Protein AF-A0A819NVS3-F1 (afdb_monomer_lite)

Organism: NCBI:txid392030

pLDDT: mean 86.51, std 8.46, range [45.94, 95.44]

Foldseek 3Di:
DVVVVVLLVVLLVLLVDLQSLLVNLVSLCVQAVDDCPFPSVLVSLLSVLCHPVLLVVFDPLSNVLVSQLSNQLSVVSSVCSVPDNYDDRVVVRVVNVVSSVVSLVVSPCNVVSCVRCVVSVVVSVVCSVVPDDD

Radius of gyration: 15.31 Å; chains: 1; bounding box: 34×34×46 Å

Secondary structure (DSSP, 8-state):
-HHHHHHHHHHHHHTTSGGGHHHHHHHHHHHH---TTSHHHHHHHHHHTS-HHHHTTS-HHHHHHHHHHHHHHHHHHHHHHHH-SS--HHHHHHHHHHHHHHHHHT-TTHHHHHHHTHHHHHHHHHHHHHTS--

Sequence (134 aa):
MAQKRQEINECLQKSKDINKGCDFIKCFHERYKCNDESVTAWAHALCQSFPKEIILQFTPPGQQMMINIQNCTQNFLARTYRQRKKLNCAGFETEYFSNVAKCYAYEQTFCQVFKDNRQIFMQQATAVMLARPR

Structure (mmCIF, N/CA/C/O backbone):
data_AF-A0A819NVS3-F1
#
_entry.id   AF-A0A819NVS3-F1
#
loop_
_atom_site.group_PDB
_atom_site.id
_atom_site.type_symbol
_atom_site.label_atom_id
_atom_site.label_alt_id
_atom_site.label_comp_id
_atom_site.label_asym_id
_atom_site.label_entity_id
_atom_site.label_seq_id
_atom_site.pdbx_PDB_ins_code
_atom_site.Cartn_x
_atom_site.Cartn_y
_atom_site.Cartn_z
_atom_site.occupancy
_atom_site.B_iso_or_equiv
_atom_site.auth_seq_id
_atom_site.auth_comp_id
_atom_site.auth_asym_id
_atom_site.auth_atom_id
_atom_site.pdbx_PDB_model_num
ATOM 1 N N . MET A 1 1 ? -9.198 10.754 27.924 1.00 61.62 1 MET A N 1
ATOM 2 C CA . MET A 1 1 ? -9.423 11.354 26.580 1.00 61.62 1 MET A CA 1
ATOM 3 C C . MET A 1 1 ? -8.148 11.898 25.929 1.00 61.62 1 MET A C 1
ATOM 5 O O . MET A 1 1 ? -8.042 11.786 24.713 1.00 61.62 1 MET A O 1
ATOM 9 N N . ALA A 1 2 ? -7.189 12.447 26.688 1.00 65.25 2 ALA A N 1
ATOM 10 C CA . ALA A 1 2 ? -5.918 12.951 26.148 1.00 65.25 2 ALA A CA 1
ATOM 11 C C . ALA A 1 2 ? -5.046 11.852 25.499 1.00 65.25 2 ALA A C 1
ATOM 13 O O . ALA A 1 2 ? -4.641 12.006 24.353 1.00 65.25 2 ALA A O 1
ATOM 14 N N . GLN A 1 3 ? -4.885 10.703 26.163 1.00 69.88 3 GLN A N 1
ATOM 15 C CA . GLN A 1 3 ? -4.071 9.572 25.686 1.00 69.88 3 GLN A CA 1
ATOM 16 C C . GLN A 1 3 ? -4.518 9.029 24.315 1.00 69.88 3 GLN A C 1
ATOM 18 O O . GLN A 1 3 ? -3.727 8.941 23.386 1.00 69.88 3 GLN A O 1
ATOM 23 N N . LYS A 1 4 ? -5.826 8.821 24.119 1.00 74.81 4 LYS A N 1
ATOM 24 C CA . LYS A 1 4 ? -6.384 8.366 22.832 1.00 74.81 4 LYS A CA 1
ATOM 25 C C . LYS A 1 4 ? -6.214 9.383 21.692 1.00 74.81 4 LYS A C 1
ATOM 27 O O . LYS A 1 4 ? -6.142 9.005 20.528 1.00 74.81 4 LYS A O 1
ATOM 32 N N . ARG A 1 5 ? -6.181 10.689 21.996 1.00 76.31 5 ARG A N 1
ATOM 33 C CA . ARG A 1 5 ? -5.873 11.731 20.995 1.00 76.31 5 ARG A CA 1
ATOM 34 C C . ARG A 1 5 ? -4.389 11.732 20.637 1.00 76.31 5 ARG A C 1
ATOM 36 O O . ARG A 1 5 ? -4.059 11.934 19.473 1.00 76.31 5 ARG A O 1
ATOM 43 N N . GLN A 1 6 ? -3.527 11.493 21.618 1.00 80.38 6 GLN A N 1
ATOM 44 C CA . GLN A 1 6 ? -2.089 11.388 21.418 1.00 80.38 6 GLN A CA 1
ATOM 45 C C . GLN A 1 6 ? -1.733 10.188 20.527 1.00 80.38 6 GLN A C 1
ATOM 47 O O . GLN A 1 6 ? -1.086 10.385 19.506 1.00 80.38 6 GLN A O 1
ATOM 52 N N . GLU A 1 7 ? -2.287 9.003 20.800 1.00 81.56 7 GLU A N 1
ATOM 53 C CA . GLU A 1 7 ? -2.120 7.799 19.962 1.00 81.56 7 GLU A CA 1
ATOM 54 C C . GLU A 1 7 ? -2.584 8.023 18.508 1.00 81.56 7 GLU A C 1
ATOM 56 O O . GLU A 1 7 ? -1.920 7.634 17.545 1.00 81.56 7 GLU A O 1
ATOM 61 N N . ILE A 1 8 ? -3.724 8.704 18.317 1.00 84.00 8 ILE A N 1
ATOM 62 C CA . ILE A 1 8 ? -4.225 9.057 16.978 1.00 84.00 8 ILE A CA 1
ATOM 63 C C . ILE A 1 8 ? -3.239 9.972 16.249 1.00 84.00 8 ILE A C 1
ATOM 65 O O . ILE A 1 8 ? -2.975 9.762 15.063 1.00 84.00 8 ILE A O 1
ATOM 69 N N . ASN A 1 9 ? -2.706 10.979 16.939 1.00 87.69 9 ASN A N 1
ATOM 70 C CA . ASN A 1 9 ? -1.754 11.914 16.356 1.00 87.69 9 ASN A CA 1
ATOM 71 C C . ASN A 1 9 ? -0.435 11.223 16.007 1.00 87.69 9 ASN A C 1
ATOM 73 O O . ASN A 1 9 ? 0.067 11.437 14.909 1.00 87.69 9 ASN A O 1
ATOM 77 N N . GLU A 1 10 ? 0.087 10.364 16.880 1.00 90.31 10 GLU A N 1
ATOM 78 C CA . GLU A 1 10 ? 1.306 9.585 16.635 1.00 90.31 10 GLU A CA 1
ATOM 79 C C . GLU A 1 10 ? 1.169 8.702 15.391 1.00 90.31 10 GLU A C 1
ATOM 81 O O . GLU A 1 10 ? 2.012 8.758 14.494 1.00 90.31 10 GLU A O 1
ATOM 86 N N . CYS A 1 11 ? 0.063 7.964 15.262 1.00 91.56 11 CYS A N 1
ATOM 87 C CA . CYS A 1 11 ? -0.203 7.174 14.061 1.00 91.56 11 CYS A CA 1
ATOM 88 C C . CYS A 1 11 ? -0.331 8.050 12.802 1.00 91.56 11 CYS A C 1
ATOM 90 O O . CYS A 1 11 ? 0.202 7.704 11.753 1.00 91.56 11 CYS A O 1
ATOM 92 N N . LEU A 1 12 ? -0.970 9.220 12.887 1.00 91.50 12 LEU A N 1
ATOM 93 C CA . LEU A 1 12 ? -1.062 10.147 11.753 1.00 91.50 12 LEU A CA 1
ATOM 94 C C . LEU A 1 12 ? 0.263 10.818 11.382 1.00 91.50 12 LEU A C 1
ATOM 96 O O . LEU A 1 12 ? 0.396 11.270 10.248 1.00 91.50 12 LEU A O 1
ATOM 100 N N . GLN A 1 13 ? 1.232 10.915 12.295 1.00 91.44 13 GLN A N 1
ATOM 101 C CA . GLN A 1 13 ? 2.577 11.358 11.920 1.00 91.44 13 GLN A CA 1
ATOM 102 C C . GLN A 1 13 ? 3.297 10.287 11.103 1.00 91.44 13 GLN A C 1
ATOM 104 O O . GLN A 1 13 ? 3.966 10.629 10.133 1.00 91.44 13 GLN A O 1
ATOM 109 N N . LYS A 1 14 ? 3.104 8.999 11.425 1.00 91.25 14 LYS A N 1
ATOM 110 C CA . LYS A 1 14 ? 3.662 7.890 10.631 1.00 91.25 14 LYS A CA 1
ATOM 111 C C . LYS A 1 14 ? 3.171 7.922 9.182 1.00 91.25 14 LYS A C 1
ATOM 113 O O . LYS A 1 14 ? 3.948 7.652 8.283 1.00 91.25 14 LYS A O 1
ATOM 118 N N . SER A 1 15 ? 1.928 8.351 8.939 1.00 88.88 15 SER A N 1
ATOM 119 C CA . SER A 1 15 ? 1.379 8.466 7.579 1.00 88.88 15 SER A CA 1
ATOM 120 C C . SER A 1 15 ? 2.015 9.571 6.721 1.00 88.88 15 SER A C 1
ATOM 122 O O . SER A 1 15 ? 1.611 9.734 5.575 1.00 88.88 15 SER A O 1
ATOM 124 N N . LYS A 1 16 ? 2.894 10.412 7.283 1.00 86.62 16 LYS A N 1
ATOM 125 C CA . LYS A 1 16 ? 3.591 11.485 6.552 1.00 86.62 16 LYS A CA 1
ATOM 126 C C . LYS A 1 16 ? 4.995 11.085 6.106 1.00 86.62 16 LYS A C 1
ATOM 128 O O . LYS A 1 16 ? 5.585 11.786 5.293 1.00 86.62 16 LYS A O 1
ATOM 133 N N . ASP A 1 17 ? 5.532 10.007 6.668 1.00 85.12 17 ASP A N 1
ATOM 134 C CA . ASP A 1 17 ? 6.841 9.465 6.326 1.00 85.12 17 ASP A CA 1
ATOM 135 C C . ASP A 1 17 ? 6.622 8.176 5.541 1.00 85.12 17 ASP A C 1
ATOM 137 O O . ASP A 1 17 ? 6.115 7.193 6.082 1.00 85.12 17 ASP A O 1
ATOM 141 N N . ILE A 1 18 ? 7.008 8.177 4.265 1.00 75.88 18 ILE A N 1
ATOM 142 C CA . ILE A 1 18 ? 6.811 7.025 3.382 1.00 75.88 18 ILE A CA 1
ATOM 143 C C . ILE A 1 18 ? 7.482 5.759 3.935 1.00 75.88 18 ILE A C 1
ATOM 145 O O . ILE A 1 18 ? 6.932 4.668 3.796 1.00 75.88 18 ILE A O 1
ATOM 149 N N . ASN A 1 19 ? 8.599 5.904 4.662 1.00 80.31 19 ASN A N 1
ATOM 150 C CA . ASN A 1 19 ? 9.313 4.784 5.282 1.00 80.31 19 ASN A CA 1
ATOM 151 C C . ASN A 1 19 ? 8.559 4.203 6.489 1.00 80.31 19 ASN A C 1
ATOM 153 O O . ASN A 1 19 ? 8.801 3.065 6.876 1.00 80.31 19 ASN A O 1
ATOM 157 N N . LYS A 1 20 ? 7.627 4.966 7.072 1.00 85.25 20 LYS A N 1
ATOM 158 C CA . LYS A 1 20 ? 6.733 4.539 8.164 1.00 85.25 20 LYS A CA 1
ATOM 159 C C . LYS A 1 20 ? 5.325 4.222 7.668 1.00 85.25 20 LYS A C 1
ATOM 161 O O . LYS A 1 20 ? 4.403 4.037 8.465 1.00 85.25 20 LYS A O 1
ATOM 166 N N . GLY A 1 21 ? 5.157 4.118 6.351 1.00 85.50 21 GLY A N 1
ATOM 167 C CA . GLY A 1 21 ? 3.905 3.767 5.702 1.00 85.50 21 GLY A CA 1
ATOM 168 C C . GLY A 1 21 ? 3.281 2.490 6.246 1.00 85.50 21 GLY A C 1
ATOM 169 O O . GLY A 1 21 ? 2.104 2.480 6.608 1.00 85.50 21 GLY A O 1
ATOM 170 N N . CYS A 1 22 ? 4.078 1.426 6.368 1.00 88.00 22 CYS A N 1
ATOM 171 C CA . CYS A 1 22 ? 3.591 0.150 6.886 1.00 88.00 22 CYS A CA 1
ATOM 172 C C . CYS A 1 22 ? 3.217 0.245 8.371 1.00 88.00 22 CYS A C 1
ATOM 174 O O . CYS A 1 22 ? 2.169 -0.267 8.761 1.00 88.00 22 CYS A O 1
ATOM 176 N N . ASP A 1 23 ? 3.978 0.993 9.181 1.00 91.44 23 ASP A N 1
ATOM 177 C CA . ASP A 1 23 ? 3.631 1.240 10.587 1.00 91.44 23 ASP A CA 1
ATOM 178 C C . ASP A 1 23 ? 2.309 2.005 10.729 1.00 91.44 23 ASP A C 1
ATOM 180 O O . ASP A 1 23 ? 1.550 1.788 11.677 1.00 91.44 23 ASP A O 1
ATOM 184 N N . PHE A 1 24 ? 2.014 2.915 9.797 1.00 93.25 24 PHE A N 1
ATOM 185 C CA . PHE A 1 24 ? 0.721 3.587 9.761 1.00 93.25 24 PHE A CA 1
ATOM 186 C C . PHE A 1 24 ? -0.414 2.626 9.382 1.00 93.25 24 PHE A C 1
ATOM 188 O O . PHE A 1 24 ? -1.476 2.667 10.005 1.00 93.25 24 PHE A O 1
ATOM 195 N N . ILE A 1 25 ? -0.210 1.738 8.407 1.00 90.50 25 ILE A N 1
ATOM 196 C CA . ILE A 1 25 ? -1.217 0.728 8.045 1.00 90.50 25 ILE A CA 1
ATOM 197 C C . ILE A 1 25 ? -1.461 -0.229 9.221 1.00 90.50 25 ILE A C 1
ATOM 199 O O . ILE A 1 25 ? -2.612 -0.557 9.506 1.00 90.50 25 ILE A O 1
ATOM 203 N N . LYS A 1 26 ? -0.414 -0.588 9.975 1.00 90.69 26 LYS A N 1
ATOM 204 C CA . LYS A 1 26 ? -0.540 -1.340 11.230 1.00 90.69 26 LYS A CA 1
ATOM 205 C C . LYS A 1 26 ? -1.409 -0.600 12.249 1.00 90.69 2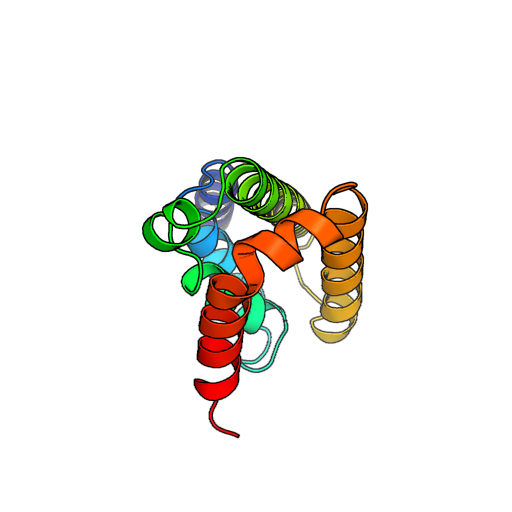6 LYS A C 1
ATOM 207 O O . LYS A 1 26 ? -2.400 -1.157 12.709 1.00 90.69 26 LYS A O 1
ATOM 212 N N . CYS A 1 27 ? -1.122 0.677 12.518 1.00 92.62 27 CYS A N 1
ATOM 213 C CA . CYS A 1 27 ? -1.973 1.535 13.354 1.00 92.62 27 CYS A CA 1
ATOM 214 C C . CYS A 1 27 ? -3.440 1.558 12.879 1.00 92.62 27 CYS A C 1
ATOM 216 O O . CYS A 1 27 ? -4.374 1.537 13.684 1.00 92.62 27 CYS A O 1
ATOM 218 N N . PHE A 1 28 ? -3.657 1.648 11.562 1.00 92.25 28 PHE A N 1
ATOM 219 C CA . PHE A 1 28 ? -4.990 1.661 10.963 1.00 92.25 28 PHE A CA 1
ATOM 220 C C . PHE A 1 28 ? -5.732 0.353 11.261 1.00 92.25 28 PHE A C 1
ATOM 222 O O . PHE A 1 28 ? -6.867 0.387 11.743 1.00 92.25 28 PHE A O 1
ATOM 229 N N . HIS A 1 29 ? -5.077 -0.784 11.028 1.00 89.44 29 HIS A N 1
ATOM 230 C CA . HIS A 1 29 ? -5.614 -2.106 11.324 1.00 89.44 29 HIS A CA 1
ATOM 231 C C . HIS A 1 29 ? -5.901 -2.282 12.824 1.00 89.44 29 HI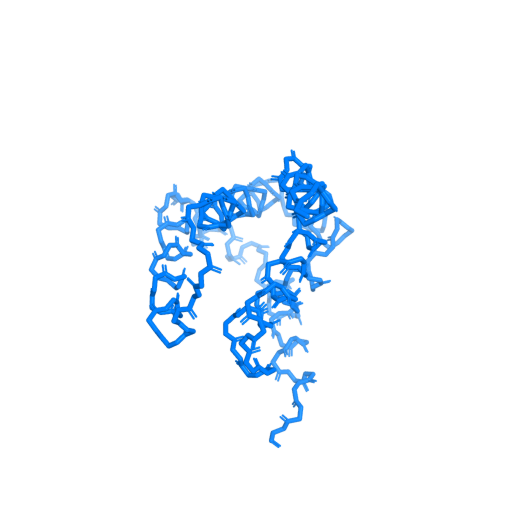S A C 1
ATOM 233 O O . HIS A 1 29 ? -7.019 -2.632 13.189 1.00 89.44 29 HIS A O 1
ATOM 239 N N . GLU A 1 30 ? -4.963 -1.932 13.707 1.00 89.56 30 GLU A N 1
ATOM 240 C CA . GLU A 1 30 ? -5.111 -2.063 15.166 1.00 89.56 30 GLU A CA 1
ATOM 241 C C . GLU A 1 30 ? -6.253 -1.217 15.743 1.00 89.56 30 GLU A C 1
ATOM 243 O O . GLU A 1 30 ? -6.917 -1.627 16.699 1.00 89.56 30 GLU A O 1
ATOM 248 N N . ARG A 1 31 ? -6.514 -0.036 15.167 1.00 90.00 31 ARG A N 1
ATOM 249 C CA . ARG A 1 31 ? -7.608 0.836 15.615 1.00 90.00 31 ARG A CA 1
ATOM 250 C C . ARG A 1 31 ? -8.981 0.286 15.249 1.00 90.00 31 ARG A C 1
ATOM 252 O O . ARG A 1 31 ? -9.914 0.422 16.043 1.00 90.00 31 ARG A O 1
ATOM 259 N N . TYR A 1 32 ? -9.130 -0.238 14.036 1.00 89.31 32 TYR A N 1
ATOM 260 C CA . TYR A 1 32 ? -10.430 -0.664 13.515 1.00 89.31 32 TYR A CA 1
ATOM 261 C C . TYR A 1 32 ? -10.693 -2.162 13.689 1.00 89.31 32 TYR A C 1
ATOM 263 O O . TYR A 1 32 ? -11.858 -2.550 13.658 1.00 89.31 32 TYR A O 1
ATOM 271 N N . LYS A 1 33 ? -9.646 -2.964 13.934 1.00 82.56 33 LYS A N 1
ATOM 272 C CA . LYS A 1 33 ? -9.677 -4.407 14.227 1.00 82.56 33 LYS A CA 1
ATOM 273 C C . LYS A 1 33 ? -10.629 -5.186 13.324 1.00 82.56 33 LYS A C 1
ATOM 275 O O . LYS A 1 33 ? -11.436 -5.985 13.793 1.00 82.56 33 LYS A O 1
ATOM 280 N N . CYS A 1 34 ? -10.559 -4.925 12.023 1.00 78.12 34 CYS A N 1
ATOM 281 C CA . CYS A 1 34 ? -11.158 -5.840 11.062 1.00 78.12 34 CYS A CA 1
ATOM 282 C C . CYS A 1 34 ? -10.458 -7.205 11.202 1.00 78.12 34 CYS A C 1
ATOM 284 O O . CYS A 1 34 ? -9.289 -7.231 11.575 1.00 78.12 34 CYS A O 1
ATOM 286 N N . ASN A 1 35 ? -11.157 -8.318 10.960 1.00 77.88 35 ASN A N 1
ATOM 287 C CA . ASN A 1 35 ? -10.582 -9.666 11.093 1.00 77.88 35 ASN A CA 1
ATOM 288 C C . ASN A 1 35 ? -9.269 -9.833 10.292 1.00 77.88 35 ASN A C 1
ATOM 290 O O . ASN A 1 35 ? -8.967 -9.039 9.395 1.00 77.88 35 ASN A O 1
ATOM 294 N N . ASP A 1 36 ? -8.497 -10.877 10.590 1.00 71.88 36 ASP A N 1
ATOM 295 C CA . ASP A 1 36 ? -7.181 -11.122 9.965 1.00 71.88 36 ASP A CA 1
ATOM 296 C C . ASP A 1 36 ? -7.265 -11.370 8.444 1.00 71.88 36 ASP A C 1
ATOM 298 O O . ASP A 1 36 ? -6.291 -11.221 7.698 1.00 71.88 36 ASP A O 1
ATOM 302 N N . GLU A 1 37 ? -8.463 -11.681 7.954 1.00 74.12 37 GLU A N 1
ATOM 303 C CA . GLU A 1 37 ? -8.756 -11.830 6.532 1.00 74.12 37 GLU A CA 1
ATOM 304 C C . GLU A 1 37 ? -9.023 -10.499 5.825 1.00 74.12 37 GLU A C 1
ATOM 306 O O . GLU A 1 37 ? -8.880 -10.425 4.604 1.00 74.12 37 GLU A O 1
ATOM 311 N N . SER A 1 38 ? -9.331 -9.440 6.576 1.00 81.06 38 SER A N 1
ATOM 312 C CA . SER A 1 38 ? -9.746 -8.148 6.041 1.00 81.06 38 SER A CA 1
ATOM 313 C C . SER A 1 38 ? -8.704 -7.475 5.155 1.00 81.06 38 SER A C 1
ATOM 315 O O . SER A 1 38 ? -7.488 -7.631 5.315 1.00 81.06 38 SER A O 1
ATOM 317 N N . VAL A 1 39 ? -9.197 -6.575 4.303 1.00 83.62 39 VAL A N 1
ATOM 318 C CA . VAL A 1 39 ? -8.366 -5.708 3.461 1.00 83.62 39 VAL A CA 1
ATOM 319 C C . VAL A 1 39 ? -7.307 -4.928 4.250 1.00 83.62 39 VAL A C 1
ATOM 321 O O . VAL A 1 39 ? -6.240 -4.630 3.727 1.00 83.62 39 VAL A O 1
ATOM 324 N N . THR A 1 40 ? -7.570 -4.598 5.520 1.00 83.12 40 THR A N 1
ATOM 325 C CA . THR A 1 40 ? -6.620 -3.848 6.356 1.00 83.12 40 THR A CA 1
ATOM 326 C C . THR A 1 40 ? -5.424 -4.695 6.783 1.00 83.12 40 THR A C 1
ATOM 328 O O . THR A 1 40 ? -4.303 -4.189 6.792 1.00 83.12 40 THR A O 1
ATOM 331 N N . ALA A 1 41 ? -5.646 -5.981 7.074 1.00 81.88 41 ALA A N 1
ATOM 332 C CA . ALA A 1 41 ? -4.575 -6.931 7.352 1.00 81.88 41 ALA A CA 1
ATOM 333 C C . ALA A 1 41 ? -3.782 -7.229 6.070 1.00 81.88 41 ALA A C 1
ATOM 335 O O . ALA A 1 41 ? -2.550 -7.212 6.076 1.00 81.88 41 ALA A O 1
ATOM 336 N N . TRP A 1 42 ? -4.487 -7.399 4.945 1.00 83.00 42 TRP A N 1
ATOM 337 C CA . TRP A 1 42 ? -3.867 -7.607 3.636 1.00 83.00 42 TRP A CA 1
ATOM 338 C C . TRP A 1 42 ? -2.990 -6.426 3.205 1.00 83.00 42 TRP A C 1
ATOM 340 O O . TRP A 1 42 ? -1.848 -6.621 2.797 1.00 83.00 42 TRP A O 1
ATOM 350 N N . ALA A 1 43 ? -3.479 -5.195 3.366 1.00 84.94 43 ALA A N 1
ATOM 351 C CA . ALA A 1 43 ? -2.726 -3.985 3.051 1.00 84.94 43 ALA A CA 1
ATOM 352 C C . ALA A 1 43 ? -1.423 -3.883 3.860 1.00 84.94 43 ALA A C 1
ATOM 354 O O . ALA A 1 43 ? -0.411 -3.424 3.332 1.00 84.94 43 ALA A O 1
ATOM 355 N N . HIS A 1 44 ? -1.433 -4.311 5.128 1.00 86.69 44 HIS A N 1
ATOM 356 C CA . HIS A 1 44 ? -0.228 -4.324 5.956 1.00 86.69 44 HIS A CA 1
ATOM 357 C C . HIS A 1 44 ? 0.780 -5.362 5.450 1.00 86.69 44 HIS A C 1
ATOM 359 O O . HIS A 1 44 ? 1.933 -5.011 5.206 1.00 86.69 44 HIS A O 1
ATOM 365 N N . ALA A 1 45 ? 0.336 -6.601 5.218 1.00 84.56 45 ALA A N 1
ATOM 366 C CA . ALA A 1 45 ? 1.190 -7.671 4.702 1.00 84.56 45 ALA A CA 1
ATOM 367 C C . ALA A 1 45 ? 1.801 -7.314 3.336 1.00 84.56 45 ALA A C 1
ATOM 369 O O . ALA A 1 45 ? 3.001 -7.483 3.125 1.00 84.56 45 ALA A O 1
ATOM 370 N N . LEU A 1 46 ? 0.997 -6.744 2.434 1.00 83.12 46 LEU A N 1
ATOM 371 C CA . LEU A 1 46 ? 1.462 -6.278 1.130 1.00 83.12 46 LEU A CA 1
ATOM 372 C C . LEU A 1 46 ? 2.457 -5.117 1.255 1.00 83.12 46 LEU A C 1
ATOM 374 O O . LEU A 1 46 ? 3.433 -5.059 0.519 1.00 83.12 46 LEU A O 1
ATOM 378 N N . CYS A 1 47 ? 2.250 -4.190 2.193 1.00 85.94 47 CYS A N 1
ATOM 379 C CA . CYS A 1 47 ? 3.224 -3.127 2.439 1.00 85.94 47 CYS A CA 1
ATOM 380 C C . CYS A 1 47 ? 4.582 -3.707 2.864 1.00 85.94 47 CYS A C 1
ATOM 382 O O . CYS A 1 47 ? 5.622 -3.298 2.352 1.00 85.94 47 CYS A O 1
ATOM 384 N N . GLN A 1 48 ? 4.568 -4.708 3.748 1.00 87.75 48 GLN A N 1
ATOM 385 C CA . GLN A 1 48 ? 5.782 -5.359 4.239 1.00 87.75 48 GLN A CA 1
ATOM 386 C C . GLN A 1 48 ? 6.513 -6.187 3.173 1.00 87.75 48 GLN A C 1
ATOM 388 O O . GLN A 1 48 ? 7.718 -6.384 3.307 1.00 87.75 48 GLN A O 1
ATOM 393 N N . SER A 1 49 ? 5.836 -6.638 2.110 1.00 86.19 49 SER A N 1
ATOM 394 C CA . SER A 1 49 ? 6.488 -7.357 1.004 1.00 86.19 49 SER A CA 1
ATOM 395 C C . SER A 1 49 ? 7.234 -6.446 0.028 1.00 86.19 49 SER A C 1
ATOM 397 O O . SER A 1 49 ? 7.981 -6.927 -0.817 1.00 86.19 49 SER A O 1
ATOM 399 N N . PHE A 1 50 ? 7.054 -5.127 0.118 1.00 86.44 50 PHE A N 1
ATOM 400 C CA . PHE A 1 50 ? 7.797 -4.157 -0.688 1.00 86.44 50 PHE A CA 1
ATOM 401 C C . PHE A 1 50 ? 8.611 -3.214 0.207 1.00 86.44 50 PHE A C 1
ATOM 403 O O . PHE A 1 50 ? 8.362 -2.004 0.207 1.00 86.44 50 PHE A O 1
ATOM 410 N N . PRO A 1 51 ? 9.590 -3.733 0.976 1.00 85.56 51 PRO A N 1
ATOM 411 C CA . PRO A 1 51 ? 10.503 -2.877 1.714 1.00 85.56 51 PRO A CA 1
ATOM 412 C C . PRO A 1 51 ? 11.389 -2.092 0.736 1.00 85.56 51 PRO A C 1
ATOM 414 O O . PRO A 1 51 ? 11.472 -2.402 -0.460 1.00 85.56 51 PRO A O 1
ATOM 417 N N . LYS A 1 52 ? 12.066 -1.059 1.243 1.00 84.62 52 LYS A N 1
ATOM 418 C CA . LYS A 1 52 ? 12.870 -0.132 0.433 1.00 84.62 52 LYS A CA 1
ATOM 419 C C . LYS A 1 52 ? 13.883 -0.865 -0.452 1.00 84.62 52 LYS A C 1
ATOM 421 O O . LYS A 1 52 ? 14.059 -0.503 -1.609 1.00 84.62 52 LYS A O 1
ATOM 426 N N . GLU A 1 53 ? 14.503 -1.916 0.064 1.00 88.56 53 GLU A N 1
ATOM 427 C CA . GLU A 1 53 ? 15.509 -2.731 -0.619 1.00 88.56 53 GLU A CA 1
ATOM 428 C C . GLU A 1 53 ? 14.932 -3.453 -1.839 1.00 88.56 53 GLU A C 1
ATOM 430 O O . GLU A 1 53 ? 15.613 -3.587 -2.852 1.00 88.56 53 GLU A O 1
ATOM 435 N N . ILE A 1 54 ? 13.672 -3.887 -1.762 1.00 89.56 54 ILE A N 1
ATOM 436 C CA . ILE A 1 54 ? 12.966 -4.492 -2.893 1.00 89.56 54 ILE A CA 1
ATOM 437 C C . ILE A 1 54 ? 12.564 -3.419 -3.898 1.00 89.56 54 ILE A C 1
ATOM 439 O O . ILE A 1 54 ? 12.742 -3.625 -5.094 1.00 89.56 54 ILE A O 1
ATOM 443 N N . ILE A 1 55 ? 12.077 -2.260 -3.439 1.00 88.56 55 ILE A N 1
ATOM 444 C CA . ILE A 1 55 ? 11.738 -1.140 -4.331 1.00 88.56 55 ILE A CA 1
ATOM 445 C C . ILE A 1 55 ? 12.967 -0.721 -5.147 1.00 88.56 55 ILE A C 1
ATOM 447 O O . ILE A 1 55 ? 12.849 -0.520 -6.348 1.00 88.56 55 ILE A O 1
ATOM 451 N N . LEU A 1 56 ? 14.159 -0.680 -4.546 1.00 91.44 56 LEU A N 1
ATOM 452 C CA . LEU A 1 56 ? 15.405 -0.334 -5.244 1.00 91.44 56 LEU A CA 1
ATOM 453 C C . LEU A 1 56 ? 15.798 -1.308 -6.368 1.00 91.44 56 LEU A C 1
ATOM 455 O O . LEU A 1 56 ? 16.601 -0.939 -7.221 1.00 91.44 56 LEU A O 1
ATOM 459 N N . GLN A 1 57 ? 15.237 -2.520 -6.405 1.00 94.25 57 GLN A N 1
ATOM 460 C CA . GLN A 1 57 ? 15.464 -3.471 -7.501 1.00 94.25 57 GLN A CA 1
ATOM 461 C C . GLN A 1 57 ? 14.639 -3.138 -8.748 1.00 94.25 57 GLN A C 1
ATOM 463 O O . GLN A 1 57 ? 14.92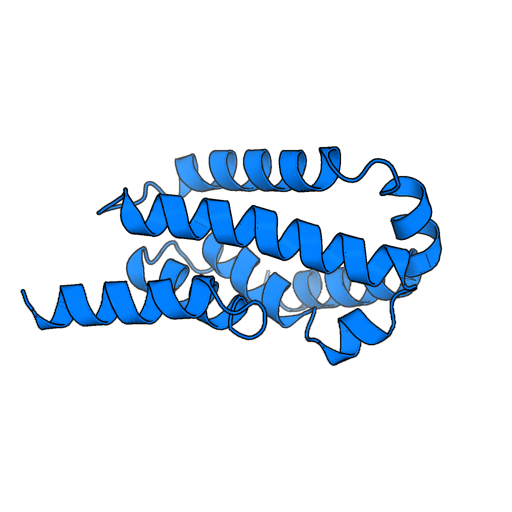2 -3.655 -9.827 1.00 94.25 57 GLN A O 1
ATOM 468 N N . PHE A 1 58 ? 13.622 -2.283 -8.620 1.00 93.56 58 PHE A N 1
ATOM 469 C CA . PHE A 1 58 ? 12.847 -1.828 -9.762 1.00 93.56 58 PHE A CA 1
ATOM 470 C C . PHE A 1 58 ? 13.678 -0.880 -10.626 1.00 93.56 58 PHE A C 1
ATOM 472 O O . PHE A 1 58 ? 14.527 -0.131 -10.141 1.00 93.56 58 PHE A O 1
ATOM 479 N N . THR A 1 59 ? 13.353 -0.832 -11.915 1.00 95.44 59 THR A N 1
ATOM 480 C CA . THR A 1 59 ? 13.759 0.265 -12.806 1.00 95.44 59 THR A CA 1
ATOM 481 C C . THR A 1 59 ? 13.375 1.631 -12.208 1.00 95.44 59 THR A C 1
ATOM 483 O O . THR A 1 59 ? 12.394 1.698 -11.461 1.00 95.44 59 THR A O 1
ATOM 486 N N . PRO A 1 60 ? 14.046 2.745 -12.561 1.00 95.12 60 PRO A N 1
ATOM 487 C CA . PRO A 1 60 ? 13.693 4.064 -12.027 1.00 95.12 60 PRO A CA 1
ATOM 488 C C . PRO A 1 60 ? 12.208 4.452 -12.212 1.00 95.12 60 PRO A C 1
ATOM 490 O O . PRO A 1 60 ? 11.597 4.906 -11.242 1.00 95.12 60 PRO A O 1
ATOM 493 N N . PRO A 1 61 ? 11.564 4.200 -13.376 1.00 93.81 61 PRO A N 1
ATOM 494 C CA . PRO A 1 61 ? 10.118 4.392 -13.516 1.00 93.81 61 PRO A CA 1
ATOM 495 C C . PRO A 1 61 ? 9.294 3.508 -12.569 1.00 93.81 61 PRO A C 1
ATOM 497 O O . PRO A 1 61 ? 8.289 3.955 -12.024 1.00 93.81 61 PRO A O 1
ATOM 500 N N . GLY A 1 62 ? 9.734 2.270 -12.326 1.00 93.75 62 GLY A N 1
ATOM 501 C CA . GLY A 1 62 ? 9.106 1.364 -11.364 1.00 93.75 62 GLY A CA 1
ATOM 502 C C . GLY A 1 62 ? 9.210 1.836 -9.921 1.00 93.75 62 GLY A C 1
ATOM 503 O O . GLY A 1 62 ? 8.214 1.799 -9.203 1.00 93.75 62 GLY A O 1
ATOM 504 N N . GLN A 1 63 ? 10.367 2.357 -9.516 1.00 93.25 63 GLN A N 1
ATOM 505 C CA . GLN A 1 63 ? 10.549 2.958 -8.194 1.00 93.25 63 GLN A CA 1
ATOM 506 C C . GLN A 1 63 ? 9.578 4.122 -7.985 1.00 93.25 63 GLN A C 1
ATOM 508 O O . GLN A 1 63 ? 8.870 4.167 -6.978 1.00 93.25 63 GLN A O 1
ATOM 513 N N . GLN A 1 64 ? 9.497 5.025 -8.966 1.00 92.88 64 GLN A N 1
ATOM 514 C CA . GLN A 1 64 ? 8.598 6.173 -8.906 1.00 92.88 64 GLN A CA 1
ATOM 515 C C . GLN A 1 64 ? 7.128 5.744 -8.844 1.00 92.88 64 GLN A C 1
ATOM 517 O O . GLN A 1 64 ? 6.380 6.256 -8.012 1.00 92.88 64 GLN A O 1
ATOM 522 N N . MET A 1 65 ? 6.728 4.771 -9.667 1.00 92.69 65 MET A N 1
ATOM 523 C CA . MET A 1 65 ? 5.370 4.226 -9.665 1.00 92.69 65 MET A CA 1
ATOM 524 C C . MET A 1 65 ? 5.007 3.640 -8.291 1.00 92.69 65 MET A C 1
ATOM 526 O O . MET A 1 65 ? 3.953 3.954 -7.738 1.00 92.69 65 MET A O 1
ATOM 530 N N . MET A 1 66 ? 5.899 2.842 -7.690 1.00 89.94 66 MET A N 1
ATOM 531 C CA . MET A 1 66 ? 5.687 2.265 -6.356 1.00 89.94 66 MET A CA 1
ATOM 532 C C . MET A 1 66 ? 5.527 3.351 -5.283 1.00 89.94 66 MET A C 1
ATOM 534 O O . MET A 1 66 ? 4.599 3.280 -4.475 1.00 89.94 66 MET A O 1
ATOM 538 N N . ILE A 1 67 ? 6.371 4.387 -5.311 1.00 89.44 67 ILE A N 1
ATOM 539 C CA . ILE A 1 67 ? 6.285 5.546 -4.407 1.00 89.44 67 ILE A CA 1
ATOM 540 C C . ILE A 1 67 ? 4.943 6.273 -4.571 1.00 89.44 67 ILE A C 1
ATOM 542 O O . ILE A 1 67 ? 4.281 6.595 -3.581 1.00 89.44 67 ILE A O 1
ATOM 546 N N . ASN A 1 68 ? 4.505 6.511 -5.809 1.00 91.19 68 ASN A N 1
ATOM 547 C CA . ASN A 1 68 ? 3.248 7.199 -6.095 1.00 91.19 68 ASN A CA 1
ATOM 548 C C . ASN A 1 68 ? 2.036 6.411 -5.585 1.00 91.19 68 ASN A C 1
ATOM 550 O O . ASN A 1 68 ? 1.172 6.974 -4.907 1.00 91.19 68 ASN A O 1
ATOM 554 N N . ILE A 1 69 ? 1.991 5.101 -5.849 1.00 89.69 69 ILE A N 1
ATOM 555 C CA . ILE A 1 69 ? 0.913 4.217 -5.386 1.00 89.69 69 ILE A CA 1
ATOM 556 C C . ILE A 1 69 ? 0.869 4.174 -3.854 1.00 89.69 69 ILE A C 1
ATOM 558 O O . ILE A 1 69 ? -0.216 4.272 -3.265 1.00 89.69 69 ILE A O 1
ATOM 562 N N . GLN A 1 70 ? 2.032 4.072 -3.200 1.00 88.12 70 GLN A N 1
ATOM 563 C CA . GLN A 1 70 ? 2.136 4.101 -1.740 1.00 88.12 70 GLN A CA 1
ATOM 564 C C . GLN A 1 70 ? 1.604 5.419 -1.174 1.00 88.12 70 GLN A C 1
ATOM 566 O O . GLN A 1 70 ? 0.733 5.393 -0.304 1.00 88.12 70 GLN A O 1
ATOM 571 N N . ASN A 1 71 ? 2.041 6.561 -1.708 1.00 89.56 71 ASN A N 1
ATOM 572 C CA . ASN A 1 71 ? 1.575 7.880 -1.279 1.00 89.56 71 ASN A CA 1
ATOM 573 C C . ASN A 1 71 ? 0.064 8.055 -1.487 1.00 89.56 71 ASN A C 1
ATOM 575 O O . ASN A 1 71 ? -0.649 8.50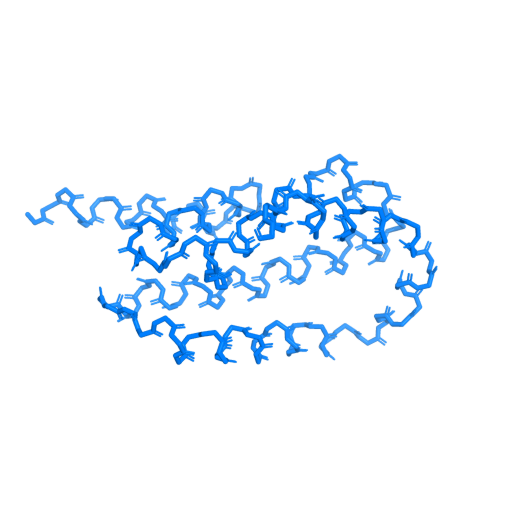4 -0.586 1.00 89.56 71 ASN A O 1
ATOM 579 N N . CYS A 1 72 ? -0.451 7.668 -2.656 1.00 91.88 72 CYS A N 1
ATOM 580 C CA . CYS A 1 72 ? -1.873 7.747 -2.979 1.00 91.88 72 CYS A CA 1
ATOM 581 C C . CYS A 1 72 ? -2.724 6.918 -2.001 1.00 91.88 72 CYS A C 1
ATOM 583 O O . CYS A 1 72 ? -3.711 7.411 -1.440 1.00 91.88 72 CYS A O 1
ATOM 585 N N . THR A 1 73 ? -2.301 5.683 -1.719 1.00 89.88 73 THR A N 1
ATOM 586 C CA . THR A 1 73 ? -2.996 4.786 -0.786 1.00 89.88 73 THR A CA 1
ATOM 587 C C . THR A 1 73 ? -2.898 5.287 0.657 1.00 89.88 73 THR A C 1
ATOM 589 O O . THR A 1 73 ? -3.906 5.347 1.363 1.00 89.88 73 THR A O 1
ATOM 592 N N . GLN A 1 74 ? -1.715 5.719 1.104 1.00 90.12 74 GLN A N 1
ATOM 593 C CA . GLN A 1 74 ? -1.512 6.256 2.453 1.00 90.12 74 GLN A CA 1
ATOM 594 C C . GLN A 1 74 ? -2.350 7.509 2.706 1.00 90.12 74 GLN A C 1
ATOM 596 O O . GLN A 1 74 ? -2.964 7.623 3.766 1.00 90.12 74 GLN A O 1
ATOM 601 N N . ASN A 1 75 ? -2.452 8.418 1.734 1.00 92.44 75 ASN A N 1
ATOM 602 C CA . ASN A 1 75 ? -3.274 9.622 1.855 1.00 92.44 75 ASN A CA 1
ATOM 603 C C . ASN A 1 75 ? -4.763 9.293 2.033 1.00 92.44 75 ASN A C 1
ATOM 605 O O . ASN A 1 75 ? -5.439 9.888 2.881 1.00 92.44 75 ASN A O 1
ATOM 609 N N . PHE A 1 76 ? -5.274 8.312 1.284 1.00 93.50 76 PHE A N 1
ATOM 610 C CA . PHE A 1 76 ? -6.639 7.810 1.447 1.00 93.50 76 PHE A CA 1
ATOM 611 C C . PHE A 1 76 ? -6.878 7.238 2.852 1.00 93.50 76 PHE A C 1
ATOM 613 O O . PHE A 1 76 ? -7.858 7.596 3.520 1.00 93.50 76 PHE A O 1
ATOM 620 N N . LEU A 1 77 ? -5.959 6.397 3.329 1.00 92.81 77 LEU A N 1
ATOM 621 C CA . LEU A 1 77 ? -6.028 5.797 4.660 1.00 92.81 77 LEU A CA 1
ATOM 622 C C . LEU A 1 77 ? -5.925 6.855 5.768 1.00 92.81 77 LEU A C 1
ATOM 624 O O . LEU A 1 77 ? -6.722 6.840 6.704 1.00 92.81 77 LEU A O 1
ATOM 628 N N . ALA A 1 78 ? -5.018 7.827 5.644 1.00 93.44 78 ALA A N 1
ATOM 629 C CA . ALA A 1 78 ? -4.841 8.926 6.594 1.00 93.44 78 ALA A CA 1
ATOM 630 C C . ALA A 1 78 ? -6.096 9.794 6.705 1.00 93.44 78 ALA A C 1
ATOM 632 O O . ALA A 1 78 ? -6.529 10.135 7.810 1.00 93.44 78 ALA A O 1
ATOM 633 N N . ARG A 1 79 ? -6.729 10.112 5.570 1.00 94.00 79 ARG A N 1
ATOM 634 C CA . ARG A 1 79 ? -8.010 10.828 5.545 1.00 94.00 79 ARG A CA 1
ATOM 635 C C . ARG A 1 79 ? -9.099 10.030 6.263 1.00 94.00 79 ARG A C 1
ATOM 637 O O . ARG A 1 79 ? -9.778 10.579 7.131 1.00 94.00 79 ARG A O 1
ATOM 644 N N . THR A 1 80 ? -9.216 8.739 5.961 1.00 93.31 80 THR A N 1
ATOM 645 C CA . THR A 1 80 ? -10.192 7.846 6.604 1.00 93.31 80 THR A CA 1
ATOM 646 C C . THR A 1 80 ? -9.960 7.763 8.115 1.00 93.31 80 THR A C 1
ATOM 648 O O . THR A 1 80 ? -10.902 7.917 8.892 1.00 93.31 80 THR A O 1
ATOM 651 N N . TYR A 1 81 ? -8.701 7.629 8.541 1.00 92.06 81 TYR A N 1
ATOM 652 C CA . TYR A 1 81 ? -8.297 7.549 9.947 1.00 92.06 81 TYR A CA 1
ATOM 653 C C . TYR A 1 81 ? -8.628 8.821 10.745 1.00 92.06 81 TYR A C 1
ATOM 655 O O . TYR A 1 81 ? -9.006 8.749 11.921 1.00 92.06 81 TYR A O 1
ATOM 663 N N . ARG A 1 82 ? -8.510 9.999 10.111 1.00 91.06 82 ARG A N 1
ATOM 664 C CA . ARG A 1 82 ? -8.903 11.293 10.700 1.00 91.06 82 ARG A CA 1
ATOM 665 C C . ARG A 1 82 ? -10.417 11.418 10.843 1.00 91.06 82 ARG A C 1
ATOM 667 O O . ARG A 1 82 ? -10.895 11.863 11.882 1.00 91.06 82 ARG A O 1
ATOM 674 N N . GLN A 1 83 ? -11.160 11.043 9.806 1.00 90.81 83 GLN A N 1
ATOM 675 C CA . GLN A 1 83 ? -12.594 11.322 9.707 1.00 90.81 83 GLN A CA 1
ATOM 676 C C . GLN A 1 83 ? -13.460 10.301 10.452 1.00 90.81 83 GLN A C 1
ATOM 678 O O . GLN A 1 83 ? -14.491 10.661 11.021 1.00 90.81 83 GLN A O 1
ATOM 683 N N . ARG A 1 84 ? -13.067 9.021 10.469 1.00 88.81 84 ARG A N 1
ATOM 684 C CA . ARG A 1 84 ? -13.931 7.938 10.954 1.00 88.81 84 ARG A CA 1
ATOM 685 C C . ARG A 1 84 ? -13.570 7.490 12.369 1.00 88.81 84 ARG A C 1
ATOM 687 O O . ARG A 1 84 ? -12.447 7.078 12.659 1.00 88.81 84 ARG A O 1
ATOM 694 N N . LYS A 1 85 ? -14.555 7.498 13.275 1.00 87.00 85 LYS A N 1
ATOM 695 C CA . LYS A 1 85 ? -14.414 6.919 14.628 1.00 87.00 85 LYS A CA 1
ATOM 696 C C . LYS A 1 85 ? -14.529 5.392 14.631 1.00 87.00 85 LYS A C 1
ATOM 698 O O . LYS A 1 85 ? -13.820 4.751 15.398 1.00 87.00 85 LYS A O 1
ATOM 703 N N . LYS A 1 86 ? -15.397 4.842 13.780 1.00 88.56 86 LYS A N 1
ATOM 704 C CA . LYS A 1 86 ? -15.619 3.406 13.555 1.00 88.56 86 LYS A CA 1
ATOM 705 C C . LYS A 1 86 ? -15.559 3.123 12.053 1.00 88.56 86 LYS A C 1
ATOM 707 O O . LYS A 1 86 ? -15.838 4.025 11.262 1.00 88.56 86 LYS A O 1
ATOM 712 N N . LEU A 1 87 ? -15.222 1.895 11.680 1.00 91.00 87 LEU A N 1
ATOM 713 C CA . LEU A 1 87 ? -15.121 1.459 10.291 1.00 91.00 87 LEU A CA 1
ATOM 714 C C . LEU A 1 87 ? -16.048 0.262 10.071 1.00 91.00 87 LEU A C 1
ATOM 716 O O . LEU A 1 87 ? -16.021 -0.680 10.855 1.00 91.00 87 LEU A O 1
ATOM 720 N N . ASN A 1 88 ? -16.868 0.305 9.021 1.00 90.44 88 ASN A N 1
ATOM 721 C CA . ASN A 1 88 ? -17.539 -0.890 8.520 1.00 90.44 88 ASN A CA 1
ATOM 722 C C . ASN A 1 88 ? -16.546 -1.611 7.605 1.00 90.44 88 ASN A C 1
ATOM 724 O O . ASN A 1 88 ? -16.284 -1.125 6.507 1.00 90.44 88 ASN A O 1
ATOM 728 N N . CYS A 1 89 ? -15.980 -2.724 8.069 1.00 87.31 89 CYS A N 1
ATOM 729 C CA . CYS A 1 89 ? -14.909 -3.430 7.368 1.00 87.31 89 CYS A CA 1
ATOM 730 C C . CYS A 1 89 ? -15.324 -3.912 5.969 1.00 87.31 89 CYS A C 1
ATOM 732 O O . CYS A 1 89 ? -14.564 -3.715 5.028 1.00 87.31 89 CYS A O 1
ATOM 734 N 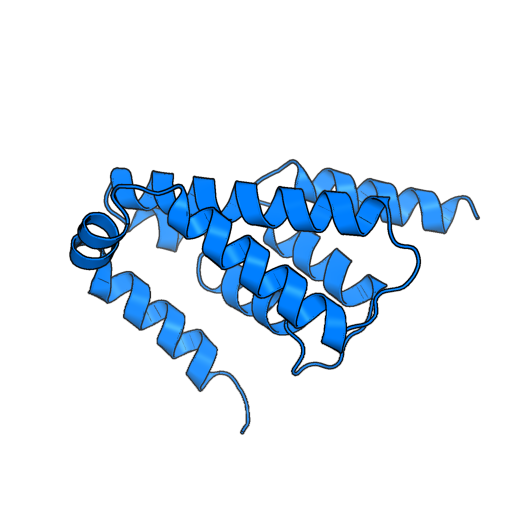N . ALA A 1 90 ? -16.544 -4.440 5.812 1.00 85.25 90 ALA A N 1
ATOM 735 C CA . ALA A 1 90 ? -17.040 -4.922 4.520 1.00 85.25 90 ALA A CA 1
ATOM 736 C C . ALA A 1 90 ? -17.238 -3.775 3.512 1.00 85.25 90 ALA A C 1
ATOM 738 O O . ALA A 1 90 ? -16.799 -3.851 2.368 1.00 85.25 90 ALA A O 1
ATOM 739 N N . GLY A 1 91 ? -17.842 -2.663 3.947 1.00 88.56 91 GLY A N 1
ATOM 740 C CA . GLY A 1 91 ? -17.989 -1.482 3.087 1.00 88.56 91 GLY A CA 1
ATOM 741 C C . GLY A 1 91 ? -16.643 -0.834 2.746 1.00 88.56 91 GLY A C 1
ATOM 742 O O . GLY A 1 91 ? -16.422 -0.382 1.624 1.00 88.56 91 GLY A O 1
ATOM 743 N N . PHE A 1 92 ? -15.718 -0.829 3.706 1.00 90.69 92 PHE A N 1
ATOM 744 C CA . PHE A 1 92 ? -14.391 -0.255 3.523 1.00 90.69 92 PHE A CA 1
ATOM 745 C C . PHE A 1 92 ? -13.533 -1.036 2.529 1.00 90.69 92 PHE A C 1
ATOM 747 O O . PHE A 1 92 ? -12.741 -0.424 1.824 1.00 90.69 92 PHE A O 1
ATOM 754 N N . GLU A 1 93 ? -13.694 -2.353 2.432 1.00 89.75 93 GLU A N 1
ATOM 755 C CA . GLU A 1 93 ? -12.993 -3.164 1.435 1.00 89.75 93 GLU A CA 1
ATOM 756 C C . GLU A 1 93 ? -13.254 -2.682 0.007 1.00 89.75 93 GLU A C 1
ATOM 758 O O . GLU A 1 93 ? -12.315 -2.439 -0.753 1.00 89.75 93 GLU A O 1
ATOM 763 N N . THR A 1 94 ? -14.519 -2.416 -0.318 1.00 90.62 94 THR A N 1
ATOM 764 C CA . THR A 1 94 ? -14.893 -1.854 -1.623 1.00 90.62 94 THR A CA 1
ATOM 765 C C . THR A 1 94 ? -14.297 -0.456 -1.822 1.00 90.62 94 THR A C 1
ATOM 767 O O . THR A 1 94 ? -13.739 -0.163 -2.882 1.00 90.62 94 THR A O 1
ATOM 770 N N . GLU A 1 95 ? -14.365 0.412 -0.803 1.00 92.25 95 GLU A N 1
ATOM 771 C CA . GLU A 1 95 ? -13.7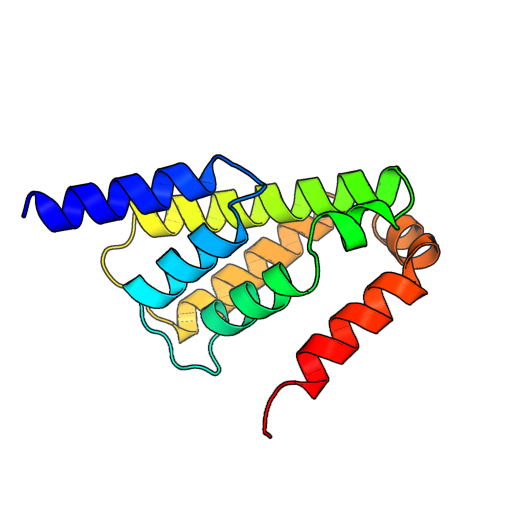65 1.754 -0.864 1.00 92.25 95 GLU A CA 1
ATOM 772 C C . GLU A 1 95 ? -12.240 1.689 -1.077 1.00 92.25 95 GLU A C 1
ATOM 774 O O . GLU A 1 95 ? -11.691 2.449 -1.879 1.00 92.25 95 GLU A O 1
ATOM 779 N N . TYR A 1 96 ? -11.561 0.770 -0.387 1.00 91.38 96 TYR A N 1
ATOM 780 C CA . TYR A 1 96 ? -10.119 0.580 -0.466 1.00 91.38 96 TYR A CA 1
ATOM 781 C C . TYR A 1 96 ? -9.694 0.118 -1.858 1.00 91.38 96 TYR A C 1
ATOM 783 O O . TYR A 1 96 ? -8.857 0.774 -2.477 1.00 91.38 96 TYR A O 1
ATOM 791 N N . PHE A 1 97 ? -10.290 -0.956 -2.386 1.00 89.88 97 PHE A N 1
ATOM 792 C CA . PHE A 1 97 ? -9.935 -1.452 -3.718 1.00 89.88 97 PHE A CA 1
ATOM 793 C C . PHE A 1 97 ? -10.272 -0.441 -4.815 1.00 89.88 97 PHE A C 1
ATOM 795 O O . PHE A 1 97 ? -9.476 -0.258 -5.735 1.00 89.88 97 PHE A O 1
ATOM 802 N N . SER A 1 98 ? -11.384 0.292 -4.686 1.00 92.69 98 SER A N 1
ATOM 803 C CA . SER A 1 98 ? -11.696 1.398 -5.597 1.00 92.69 98 SER A CA 1
ATOM 804 C C . SER A 1 98 ? -10.618 2.485 -5.562 1.00 92.69 98 SER A C 1
ATOM 806 O O . SER A 1 98 ? -10.216 2.993 -6.609 1.00 92.69 98 SER A O 1
ATOM 808 N N . ASN A 1 99 ? -10.110 2.836 -4.376 1.00 93.94 99 ASN A N 1
ATOM 809 C CA . ASN A 1 99 ? -9.031 3.811 -4.252 1.00 93.94 99 ASN A CA 1
ATOM 810 C C . ASN A 1 99 ? -7.716 3.295 -4.848 1.00 93.94 99 ASN A C 1
ATOM 812 O O . ASN A 1 99 ? -7.073 4.022 -5.598 1.00 93.94 99 ASN A O 1
ATOM 816 N N . VAL A 1 100 ? -7.329 2.052 -4.554 1.00 89.44 100 VAL A N 1
ATOM 817 C CA . VAL A 1 100 ? -6.111 1.441 -5.108 1.00 89.44 100 VAL A CA 1
ATOM 818 C C . VAL A 1 100 ? -6.176 1.394 -6.635 1.00 89.44 100 VAL A C 1
ATOM 820 O O . VAL A 1 100 ? -5.230 1.821 -7.291 1.00 89.44 100 VAL A O 1
ATOM 823 N N . ALA A 1 101 ? -7.308 0.979 -7.211 1.00 89.50 101 ALA A N 1
ATOM 824 C CA . ALA A 1 101 ? -7.508 0.985 -8.659 1.00 89.50 101 ALA A CA 1
ATOM 825 C C . ALA A 1 101 ? -7.334 2.389 -9.261 1.00 89.50 101 ALA A C 1
ATOM 827 O O . ALA A 1 101 ? -6.683 2.534 -10.293 1.00 89.50 101 ALA A O 1
ATOM 828 N N . LYS A 1 102 ? -7.839 3.438 -8.594 1.00 93.19 102 LYS A N 1
ATOM 829 C CA . LYS A 1 102 ? -7.606 4.831 -9.014 1.00 93.19 102 LYS A CA 1
ATOM 830 C C . LYS A 1 102 ? -6.129 5.210 -8.946 1.00 93.19 102 LYS A C 1
ATOM 832 O O . LYS A 1 102 ? -5.640 5.817 -9.888 1.00 93.19 102 LYS A O 1
ATOM 837 N N . CYS A 1 103 ? -5.420 4.831 -7.880 1.00 91.75 103 CYS A N 1
ATOM 838 C CA . CYS A 1 103 ? -3.984 5.089 -7.753 1.00 91.75 103 CYS A CA 1
ATOM 839 C C . CYS A 1 103 ? -3.198 4.496 -8.930 1.00 91.75 103 CYS A C 1
ATOM 841 O O . CYS A 1 103 ? -2.378 5.193 -9.514 1.00 91.75 103 CYS A O 1
ATOM 843 N N . TYR A 1 104 ? -3.499 3.255 -9.323 1.00 88.44 104 TYR A N 1
ATOM 844 C CA . TYR A 1 104 ? -2.895 2.631 -10.505 1.00 88.44 104 TYR A CA 1
ATOM 845 C C . TYR A 1 104 ? -3.336 3.284 -11.820 1.00 88.44 104 TYR A C 1
ATOM 847 O O . TYR A 1 104 ? -2.525 3.426 -12.726 1.00 88.44 104 TYR A O 1
ATOM 855 N N . ALA A 1 105 ? -4.593 3.716 -11.938 1.00 88.25 105 ALA A N 1
ATOM 856 C CA . ALA A 1 105 ? -5.094 4.363 -13.151 1.00 88.25 105 ALA A CA 1
ATOM 857 C C . ALA A 1 105 ? -4.427 5.722 -13.442 1.00 88.25 105 ALA A C 1
ATOM 859 O O . ALA A 1 105 ? -4.390 6.143 -14.597 1.00 88.25 105 ALA A O 1
ATOM 860 N N . TYR A 1 106 ? -3.891 6.406 -12.424 1.00 87.50 106 TYR A N 1
ATOM 861 C CA . TYR A 1 106 ? -3.100 7.627 -12.619 1.00 87.50 106 TYR A CA 1
ATOM 862 C C . TYR A 1 106 ? -1.711 7.354 -13.220 1.00 87.50 106 TYR A C 1
ATOM 864 O O . TYR A 1 106 ? -1.115 8.252 -13.816 1.00 87.50 106 TYR A O 1
ATOM 872 N N . GLU A 1 107 ? -1.209 6.124 -13.116 1.00 89.25 107 GLU A N 1
ATOM 873 C CA . GLU A 1 107 ? 0.089 5.715 -13.648 1.00 89.25 107 GLU A CA 1
ATOM 874 C C . GLU A 1 107 ? -0.045 5.330 -15.129 1.00 89.25 107 GLU A C 1
ATOM 876 O O . GLU A 1 107 ? -0.239 4.169 -15.487 1.00 89.25 107 GLU A O 1
ATOM 881 N N . GLN A 1 108 ? 0.073 6.317 -16.023 1.00 84.50 108 GLN A N 1
ATOM 882 C CA . GLN A 1 108 ? -0.084 6.122 -17.476 1.00 84.50 108 GLN A CA 1
ATOM 883 C C . GLN A 1 108 ? 0.884 5.085 -18.073 1.00 84.50 108 GLN A C 1
ATOM 885 O O . GLN A 1 108 ? 0.608 4.492 -19.114 1.00 84.50 108 GLN A O 1
ATOM 890 N N . THR A 1 109 ? 2.019 4.848 -17.416 1.00 85.69 109 THR A N 1
ATOM 891 C CA . THR A 1 109 ? 3.059 3.909 -17.850 1.00 85.69 109 THR A CA 1
ATOM 892 C C . THR A 1 109 ? 2.959 2.544 -17.170 1.00 85.69 109 THR A C 1
ATOM 894 O O . THR A 1 109 ? 3.843 1.710 -17.378 1.00 85.69 109 THR A O 1
ATOM 897 N N . PHE A 1 110 ? 1.888 2.275 -16.408 1.00 87.38 110 PHE A N 1
ATOM 898 C CA . PHE A 1 110 ? 1.743 1.057 -15.606 1.00 87.38 110 PHE A CA 1
ATOM 899 C C . PHE A 1 110 ? 2.058 -0.220 -16.389 1.00 87.38 110 PHE A C 1
ATOM 901 O O . PHE A 1 110 ? 2.851 -1.032 -15.928 1.00 87.38 110 PHE A O 1
ATOM 908 N N . CYS A 1 111 ? 1.495 -0.397 -17.589 1.00 88.31 111 CYS A N 1
ATOM 909 C CA . CYS A 1 111 ? 1.707 -1.614 -18.380 1.00 88.31 111 CYS A CA 1
ATOM 910 C C . CYS A 1 111 ? 3.182 -1.836 -18.742 1.00 88.31 111 CYS A C 1
ATOM 912 O O . CYS A 1 111 ? 3.676 -2.962 -18.665 1.00 88.31 111 CYS A O 1
ATOM 914 N N . GLN A 1 112 ? 3.888 -0.768 -19.118 1.00 92.25 112 GLN A N 1
ATOM 915 C CA . GLN A 1 112 ? 5.304 -0.837 -19.470 1.00 92.25 112 GLN A CA 1
ATOM 916 C C . GLN A 1 112 ? 6.153 -1.101 -18.223 1.00 92.25 112 GLN A C 1
ATOM 918 O O . GLN A 1 112 ? 6.956 -2.029 -18.205 1.00 92.25 112 GLN A O 1
ATOM 923 N N . VAL A 1 113 ? 5.900 -0.363 -17.141 1.00 92.56 113 VAL A N 1
ATOM 924 C CA . VAL A 1 113 ? 6.588 -0.555 -15.861 1.00 92.56 113 VAL A CA 1
ATOM 925 C C . VAL A 1 113 ? 6.359 -1.965 -15.316 1.00 92.56 113 VAL A C 1
ATOM 927 O O . VAL A 1 113 ? 7.300 -2.618 -14.871 1.00 92.56 113 VAL A O 1
ATOM 930 N N . PHE A 1 114 ? 5.133 -2.477 -15.373 1.00 90.12 114 PHE A N 1
ATOM 931 C CA . PHE A 1 114 ? 4.834 -3.839 -14.953 1.00 90.12 114 PHE A CA 1
ATOM 932 C C . PHE A 1 114 ? 5.603 -4.858 -15.793 1.00 90.12 114 PHE A C 1
ATOM 934 O O . PHE A 1 114 ? 6.185 -5.782 -15.231 1.00 90.12 114 PHE A O 1
ATOM 941 N N . LYS A 1 115 ? 5.654 -4.684 -17.120 1.00 93.31 115 LYS A N 1
ATOM 942 C CA . LYS A 1 115 ? 6.415 -5.563 -18.017 1.00 93.31 115 LYS A CA 1
ATOM 943 C C . LYS A 1 115 ? 7.900 -5.591 -17.650 1.00 93.31 115 LYS A C 1
ATOM 945 O O . LYS A 1 115 ? 8.457 -6.678 -17.509 1.00 93.31 115 LYS A O 1
ATOM 950 N N . ASP A 1 116 ? 8.501 -4.425 -17.431 1.00 95.31 116 ASP A N 1
ATOM 951 C CA . ASP A 1 116 ? 9.935 -4.288 -17.147 1.00 95.31 116 ASP A CA 1
ATOM 952 C C . ASP A 1 116 ? 10.321 -4.807 -15.754 1.00 95.31 116 ASP A C 1
ATOM 954 O O . ASP A 1 116 ? 11.463 -5.193 -15.525 1.00 95.31 116 ASP A O 1
ATOM 958 N N . ASN A 1 117 ? 9.364 -4.863 -14.822 1.00 94.44 117 ASN A N 1
ATOM 959 C CA . ASN A 1 117 ? 9.591 -5.264 -13.429 1.00 94.44 117 ASN A CA 1
ATOM 960 C C . ASN A 1 117 ? 8.818 -6.539 -13.043 1.00 94.44 117 ASN A C 1
ATOM 962 O O . ASN A 1 117 ? 8.673 -6.856 -11.859 1.00 94.44 117 ASN A O 1
ATOM 966 N N . ARG A 1 118 ? 8.307 -7.288 -14.033 1.00 92.50 118 ARG A N 1
ATOM 967 C CA . ARG A 1 118 ? 7.353 -8.393 -13.836 1.00 92.50 118 ARG A CA 1
ATOM 968 C C . ARG A 1 118 ? 7.851 -9.426 -12.835 1.00 92.50 118 ARG A C 1
ATOM 970 O O . ARG A 1 118 ? 7.081 -9.881 -11.998 1.00 92.50 118 ARG A O 1
ATOM 977 N N . GLN A 1 119 ? 9.122 -9.810 -12.923 1.00 93.56 119 GLN A N 1
ATOM 978 C CA . GLN A 1 119 ? 9.691 -10.836 -12.051 1.00 93.56 119 GLN A CA 1
ATOM 979 C C . GLN A 1 119 ? 9.618 -10.429 -10.575 1.00 93.56 119 GLN A C 1
ATOM 981 O O . GLN A 1 119 ? 9.172 -11.224 -9.751 1.00 93.56 119 GLN A O 1
ATOM 986 N N . ILE A 1 120 ? 9.975 -9.180 -10.262 1.00 91.69 120 ILE A N 1
ATOM 987 C CA . ILE A 1 120 ? 9.956 -8.654 -8.894 1.00 91.69 120 ILE A CA 1
ATOM 988 C C . ILE A 1 120 ? 8.510 -8.583 -8.388 1.00 91.69 120 ILE A C 1
ATOM 990 O O . ILE A 1 120 ? 8.216 -9.076 -7.299 1.00 91.69 120 ILE A O 1
ATOM 994 N N . PHE A 1 121 ? 7.585 -8.060 -9.205 1.00 86.31 121 PHE A N 1
ATOM 995 C CA . PHE A 1 121 ? 6.157 -8.033 -8.872 1.00 86.31 121 PHE A CA 1
ATOM 996 C C . PHE A 1 121 ? 5.605 -9.426 -8.556 1.00 86.31 121 PHE A C 1
ATOM 998 O O . PHE A 1 121 ? 4.971 -9.619 -7.519 1.00 86.31 121 PHE A O 1
ATOM 1005 N N . MET A 1 122 ? 5.859 -10.401 -9.432 1.00 87.75 122 MET A N 1
ATOM 1006 C CA . MET A 1 122 ? 5.346 -11.762 -9.279 1.00 87.75 122 MET A CA 1
ATOM 1007 C C . MET A 1 122 ? 5.941 -12.457 -8.055 1.00 87.75 122 MET A C 1
ATOM 1009 O O . MET A 1 122 ? 5.209 -13.138 -7.340 1.00 87.75 122 MET A O 1
ATOM 1013 N N . GLN A 1 123 ? 7.235 -12.269 -7.782 1.00 90.06 123 GLN A N 1
ATOM 1014 C CA . GLN A 1 123 ? 7.894 -12.854 -6.617 1.00 90.06 123 GLN A CA 1
ATOM 1015 C C . GLN A 1 123 ? 7.266 -12.353 -5.310 1.00 90.06 123 GLN A C 1
ATOM 1017 O O . GLN A 1 123 ? 6.893 -13.166 -4.464 1.00 90.06 123 GLN A O 1
ATOM 1022 N N . GLN A 1 124 ? 7.082 -11.037 -5.169 1.00 86.88 124 GLN A N 1
ATOM 1023 C CA . GLN A 1 124 ? 6.510 -10.465 -3.947 1.00 86.88 124 GLN A CA 1
ATOM 1024 C C . GLN A 1 124 ? 5.019 -10.776 -3.792 1.00 86.88 124 GLN A C 1
ATOM 1026 O O . GLN A 1 124 ? 4.580 -11.167 -2.712 1.00 86.88 124 GLN A O 1
ATOM 1031 N N . ALA A 1 125 ? 4.237 -10.683 -4.873 1.00 77.25 125 ALA A N 1
ATOM 1032 C CA . ALA A 1 125 ? 2.813 -11.017 -4.830 1.00 77.25 125 ALA A CA 1
ATOM 1033 C C . ALA A 1 125 ? 2.587 -12.489 -4.451 1.00 77.25 125 ALA A C 1
ATOM 1035 O O . ALA A 1 125 ? 1.712 -12.800 -3.643 1.00 77.25 125 ALA A O 1
ATOM 1036 N N . THR A 1 126 ? 3.408 -13.395 -4.991 1.00 82.75 126 THR A N 1
ATOM 1037 C CA . THR A 1 126 ? 3.342 -14.826 -4.666 1.00 82.75 126 THR A CA 1
ATOM 1038 C C . THR A 1 126 ? 3.685 -15.077 -3.200 1.00 82.75 126 THR A C 1
ATOM 1040 O O . THR A 1 126 ? 2.976 -15.835 -2.545 1.00 82.75 126 THR A O 1
ATOM 1043 N N . ALA A 1 127 ? 4.708 -14.409 -2.657 1.00 81.31 127 ALA A N 1
ATOM 1044 C CA . ALA A 1 127 ? 5.079 -14.544 -1.249 1.00 81.31 127 ALA A CA 1
ATOM 1045 C C . ALA A 1 127 ? 3.919 -14.171 -0.308 1.00 81.31 127 ALA A C 1
ATOM 1047 O O . ALA A 1 127 ? 3.620 -14.918 0.620 1.00 81.31 127 ALA A O 1
ATOM 1048 N N . VAL A 1 128 ? 3.208 -13.074 -0.589 1.00 79.62 128 VAL A N 1
ATOM 1049 C CA . VAL A 1 128 ? 2.041 -12.653 0.208 1.00 79.62 128 VAL A CA 1
ATOM 1050 C C . VAL A 1 128 ? 0.874 -13.634 0.068 1.00 79.62 128 VAL A C 1
ATOM 1052 O O . VAL A 1 128 ? 0.231 -13.964 1.062 1.00 79.62 128 VAL A O 1
ATOM 1055 N N . MET A 1 129 ? 0.598 -14.121 -1.147 1.00 73.56 129 MET A N 1
ATOM 1056 C CA . MET A 1 129 ? -0.499 -15.067 -1.390 1.00 73.56 129 MET A CA 1
ATOM 1057 C C . MET A 1 129 ? -0.252 -16.446 -0.764 1.00 73.56 129 MET A C 1
ATOM 1059 O O . MET A 1 129 ? -1.196 -17.066 -0.282 1.00 73.56 129 MET A O 1
ATOM 1063 N N . LEU A 1 130 ? 0.996 -16.928 -0.758 1.00 71.75 130 LEU A N 1
ATOM 1064 C CA . LEU A 1 130 ? 1.361 -18.235 -0.199 1.00 71.75 130 LEU A CA 1
ATOM 1065 C C . LEU A 1 130 ? 1.574 -18.215 1.320 1.00 71.75 130 LEU A C 1
ATOM 1067 O O . LEU A 1 130 ? 1.480 -19.262 1.951 1.00 71.75 130 LEU A O 1
ATOM 1071 N N . ALA A 1 131 ? 1.848 -17.052 1.914 1.00 66.12 131 ALA A N 1
ATOM 1072 C CA . ALA A 1 131 ? 2.042 -16.918 3.357 1.00 66.12 131 ALA A CA 1
ATOM 1073 C C . ALA A 1 131 ? 0.737 -16.990 4.174 1.00 66.12 131 ALA A C 1
ATOM 1075 O O . ALA A 1 131 ? 0.796 -17.007 5.404 1.00 66.12 131 ALA A O 1
ATOM 1076 N N . ARG A 1 132 ? -0.441 -17.031 3.535 1.00 57.31 132 ARG A N 1
ATOM 1077 C CA . ARG A 1 132 ? -1.710 -17.224 4.248 1.00 57.31 132 ARG A CA 1
ATOM 1078 C C . ARG A 1 132 ? -1.983 -18.717 4.488 1.00 57.31 132 ARG A C 1
ATOM 1080 O O . ARG A 1 132 ? -1.983 -19.482 3.522 1.00 57.31 132 ARG A O 1
ATOM 1087 N N . PRO A 1 133 ? -2.284 -19.134 5.735 1.00 46.81 133 PRO A N 1
ATOM 1088 C CA . PRO A 1 133 ? -3.005 -20.380 5.958 1.00 46.81 133 PRO A CA 1
ATOM 1089 C C . PRO A 1 133 ? -4.329 -20.298 5.190 1.00 46.81 133 PRO A C 1
ATOM 1091 O O . PRO A 1 133 ? -5.004 -19.268 5.249 1.00 46.81 133 PRO A O 1
ATOM 1094 N N . ARG A 1 134 ? -4.640 -21.338 4.416 1.00 45.94 134 ARG A N 1
ATOM 1095 C CA . ARG A 1 134 ? -5.950 -21.488 3.774 1.00 45.94 134 ARG A CA 1
ATOM 1096 C C . ARG A 1 134 ? -7.017 -21.840 4.796 1.00 45.94 134 ARG A C 1
ATOM 1098 O O . ARG A 1 134 ? -6.669 -22.568 5.753 1.00 45.94 134 ARG A O 1
#